Protein AF-A0A356TBB9-F1 (afdb_monomer)

Foldseek 3Di:
DVVVVVVVVCVVVVHDDPLRVLVVLLVVLQDLDADPQFQAEEEAEAQDDPDPSSLSNLLSSLVCCVVVRGHHYHYDHPPPCPPRQVSNCVSNVDDDDDDDDDDD

Mean predicted aligned error: 5.03 Å

Structure (mmCIF, N/CA/C/O backbone):
data_AF-A0A356TBB9-F1
#
_entry.id   AF-A0A356TBB9-F1
#
loop_
_atom_site.group_PDB
_atom_site.id
_atom_site.type_symbol
_atom_site.label_atom_id
_atom_site.label_alt_id
_atom_site.label_comp_id
_atom_site.label_asym_id
_atom_site.label_entity_id
_atom_site.label_seq_id
_atom_site.pdbx_PDB_ins_code
_atom_site.Cartn_x
_atom_site.Cartn_y
_atom_site.Cartn_z
_atom_site.occupancy
_atom_site.B_iso_or_equiv
_atom_site.auth_seq_id
_atom_site.auth_comp_id
_atom_site.auth_asym_id
_atom_site.auth_atom_id
_atom_site.pdbx_PDB_model_num
ATOM 1 N N . ARG A 1 1 ? 25.083 -5.328 -12.243 1.00 76.06 1 ARG A N 1
ATOM 2 C CA . ARG A 1 1 ? 25.034 -5.919 -13.610 1.00 76.06 1 ARG A CA 1
ATOM 3 C C . ARG A 1 1 ? 23.923 -6.966 -13.746 1.00 76.06 1 ARG A C 1
ATOM 5 O O . ARG A 1 1 ? 23.132 -6.824 -14.666 1.00 76.06 1 ARG A O 1
ATOM 12 N N . LEU A 1 2 ? 23.800 -7.924 -12.816 1.00 90.69 2 LEU A N 1
ATOM 13 C CA . LEU A 1 2 ? 22.743 -8.953 -12.819 1.00 90.69 2 LEU A CA 1
ATOM 14 C C . LEU A 1 2 ? 21.314 -8.375 -12.831 1.00 90.69 2 LEU A C 1
ATOM 16 O O . LEU A 1 2 ? 20.544 -8.689 -13.728 1.00 90.69 2 LEU A O 1
ATOM 20 N N . TYR A 1 3 ? 21.000 -7.449 -11.920 1.00 87.00 3 TYR A N 1
ATOM 21 C CA . TYR A 1 3 ? 19.673 -6.815 -11.842 1.00 87.00 3 TYR A CA 1
ATOM 22 C C . TYR A 1 3 ? 19.242 -6.113 -13.144 1.00 87.00 3 TYR A C 1
ATOM 24 O O . TYR A 1 3 ? 18.119 -6.275 -13.609 1.00 87.00 3 TYR A O 1
ATOM 32 N N . ALA A 1 4 ? 20.157 -5.378 -13.783 1.00 87.75 4 ALA A N 1
ATOM 33 C CA . ALA A 1 4 ? 19.881 -4.715 -15.058 1.00 87.75 4 ALA A CA 1
ATOM 34 C C . ALA A 1 4 ? 19.662 -5.717 -16.203 1.00 87.75 4 ALA A C 1
ATOM 36 O O . ALA A 1 4 ? 18.878 -5.449 -17.106 1.00 87.75 4 ALA A O 1
ATOM 37 N N . SER A 1 5 ? 20.344 -6.867 -16.171 1.00 92.19 5 SER A N 1
ATOM 38 C CA . SER A 1 5 ? 20.111 -7.944 -17.136 1.00 92.19 5 SER A CA 1
ATOM 39 C C . SER A 1 5 ? 18.746 -8.591 -16.925 1.00 92.19 5 SER A C 1
ATOM 41 O O . SER A 1 5 ? 17.989 -8.707 -17.876 1.00 92.19 5 SER A O 1
ATOM 43 N N . HIS A 1 6 ? 18.402 -8.913 -15.677 1.00 90.12 6 HIS A N 1
ATOM 44 C CA . HIS A 1 6 ? 17.093 -9.447 -15.304 1.00 90.12 6 HIS A CA 1
ATOM 45 C C . HIS A 1 6 ? 15.942 -8.537 -15.763 1.00 90.12 6 HIS A C 1
ATOM 47 O O . HIS A 1 6 ? 15.028 -8.998 -16.439 1.00 90.12 6 HIS A O 1
ATOM 53 N N . ARG A 1 7 ? 16.026 -7.222 -15.502 1.00 92.00 7 ARG A N 1
ATOM 54 C CA . ARG A 1 7 ? 15.012 -6.260 -15.972 1.00 92.00 7 ARG A CA 1
ATOM 55 C C . ARG A 1 7 ? 14.887 -6.201 -17.494 1.00 92.00 7 ARG A C 1
ATOM 57 O O . ARG A 1 7 ? 13.785 -6.034 -18.004 1.00 92.00 7 ARG A O 1
ATOM 64 N N . ARG A 1 8 ? 16.000 -6.323 -18.226 1.00 92.50 8 ARG A N 1
ATOM 65 C CA . ARG A 1 8 ? 15.966 -6.361 -19.696 1.00 92.50 8 ARG A CA 1
ATOM 66 C C . ARG A 1 8 ? 15.258 -7.607 -20.213 1.00 92.50 8 ARG A C 1
ATOM 68 O O . ARG A 1 8 ? 14.471 -7.484 -21.141 1.00 92.50 8 ARG A O 1
ATOM 75 N N . GLU A 1 9 ? 15.511 -8.766 -19.614 1.00 95.25 9 GLU A N 1
ATOM 76 C CA . GLU A 1 9 ? 14.847 -10.012 -20.013 1.00 95.25 9 GLU A CA 1
ATOM 77 C C . GLU A 1 9 ? 13.344 -9.979 -19.709 1.00 95.25 9 GLU A C 1
ATOM 79 O O . GLU A 1 9 ? 12.548 -10.298 -20.590 1.00 95.25 9 GLU A O 1
ATOM 84 N N . LEU A 1 10 ? 12.935 -9.482 -18.533 1.00 95.44 10 LEU A N 1
ATOM 85 C CA . LEU A 1 10 ? 11.515 -9.262 -18.230 1.00 95.44 10 LEU A CA 1
ATOM 86 C C . LEU A 1 10 ? 10.856 -8.333 -19.255 1.00 95.44 10 LEU A C 1
ATOM 88 O O . LEU A 1 10 ? 9.824 -8.673 -19.825 1.00 95.44 10 LEU A O 1
ATOM 92 N N . SER A 1 11 ? 11.495 -7.201 -19.557 1.00 92.88 11 SER A N 1
ATOM 93 C CA . SER A 1 11 ? 10.974 -6.244 -20.533 1.00 92.88 11 SER A CA 1
ATOM 94 C C . SER A 1 11 ? 10.870 -6.835 -21.943 1.00 92.88 11 SER A C 1
ATOM 96 O O . SER A 1 11 ? 9.873 -6.588 -22.616 1.00 92.88 11 SER A O 1
ATOM 98 N N . ARG A 1 12 ? 11.851 -7.634 -22.388 1.00 95.81 12 ARG A N 1
ATOM 99 C CA . ARG A 1 12 ? 11.804 -8.340 -23.683 1.00 95.81 12 ARG A CA 1
ATOM 100 C C . ARG A 1 12 ? 10.655 -9.339 -23.759 1.00 95.81 12 ARG A C 1
ATOM 102 O O . ARG A 1 12 ? 10.058 -9.487 -24.818 1.00 95.81 12 ARG A O 1
ATOM 109 N N . ALA A 1 13 ? 10.343 -9.991 -22.644 1.00 96.50 13 ALA A N 1
ATOM 110 C CA . ALA A 1 13 ? 9.220 -10.913 -22.531 1.00 96.50 13 ALA A CA 1
ATOM 111 C C . ALA A 1 13 ? 7.864 -10.209 -22.314 1.00 96.50 13 ALA A C 1
ATOM 113 O O . ALA A 1 13 ? 6.846 -10.887 -22.206 1.00 96.50 13 ALA A O 1
ATOM 114 N N . GLY A 1 14 ? 7.828 -8.871 -22.225 1.00 95.56 14 GLY A N 1
ATOM 115 C CA . GLY A 1 14 ? 6.607 -8.120 -21.913 1.00 95.56 14 GLY A CA 1
ATOM 116 C C . GLY A 1 14 ? 6.101 -8.332 -20.480 1.00 95.56 14 GLY A C 1
ATOM 117 O O . GLY A 1 14 ? 4.917 -8.151 -20.213 1.00 95.56 14 GLY A O 1
ATOM 118 N N . LEU A 1 15 ? 6.981 -8.738 -19.562 1.00 96.88 15 LEU A N 1
ATOM 119 C CA . LEU A 1 15 ? 6.662 -9.032 -18.169 1.00 96.88 15 LEU A CA 1
ATOM 120 C C . LEU A 1 15 ? 7.070 -7.881 -17.246 1.00 96.88 15 LEU A C 1
ATOM 122 O O . LEU A 1 15 ? 8.050 -7.174 -17.489 1.00 96.88 15 LEU A O 1
ATOM 126 N N . ALA A 1 16 ? 6.338 -7.745 -16.143 1.00 94.12 16 ALA A N 1
ATOM 127 C CA . ALA A 1 16 ? 6.655 -6.844 -15.043 1.00 94.12 16 ALA A CA 1
ATOM 128 C C . ALA A 1 16 ? 6.848 -7.657 -13.760 1.00 94.12 16 ALA A C 1
ATOM 130 O O . ALA A 1 16 ? 6.077 -8.579 -13.484 1.00 94.12 16 ALA A O 1
ATOM 131 N N . ASP A 1 17 ? 7.861 -7.309 -12.965 1.00 94.12 17 ASP A N 1
ATOM 132 C CA . ASP A 1 17 ? 7.961 -7.830 -11.603 1.00 94.12 17 ASP A CA 1
ATOM 133 C C . ASP A 1 17 ? 7.046 -7.053 -10.639 1.00 94.12 17 ASP A C 1
ATOM 135 O O . ASP A 1 17 ? 6.449 -6.027 -10.979 1.00 94.12 17 ASP A O 1
ATOM 139 N N . ARG A 1 18 ? 6.931 -7.535 -9.397 1.00 93.44 18 ARG A N 1
ATOM 140 C CA . ARG A 1 18 ? 6.084 -6.901 -8.376 1.00 93.44 18 ARG A CA 1
ATOM 141 C C . ARG A 1 18 ? 6.465 -5.439 -8.113 1.00 93.44 18 ARG A C 1
ATOM 143 O O . ARG A 1 18 ? 5.590 -4.617 -7.847 1.00 93.44 18 ARG A O 1
ATOM 150 N N . GLY A 1 19 ? 7.752 -5.106 -8.175 1.00 94.19 19 GLY A N 1
ATOM 151 C CA . GLY A 1 19 ? 8.231 -3.744 -7.958 1.00 94.19 19 GLY A CA 1
ATOM 152 C C . GLY A 1 19 ? 7.905 -2.818 -9.127 1.00 94.19 19 GLY A C 1
ATOM 153 O O . GLY A 1 19 ? 7.648 -1.633 -8.915 1.00 94.19 19 GLY A O 1
ATOM 154 N N . ASP A 1 20 ? 7.906 -3.331 -10.354 1.00 95.25 20 ASP A N 1
ATOM 155 C CA . ASP A 1 20 ? 7.439 -2.603 -11.533 1.00 95.25 20 ASP A CA 1
ATOM 156 C C . ASP A 1 20 ? 5.920 -2.358 -11.466 1.00 95.25 20 ASP A C 1
ATOM 158 O O . ASP A 1 20 ? 5.482 -1.230 -11.689 1.00 95.25 20 ASP A O 1
ATOM 162 N N . VAL A 1 21 ? 5.127 -3.354 -11.048 1.00 96.19 21 VAL A N 1
ATOM 163 C CA . VAL A 1 21 ? 3.670 -3.205 -10.855 1.00 96.19 21 VAL A CA 1
ATOM 164 C C . VAL A 1 21 ? 3.344 -2.140 -9.805 1.00 96.19 21 VAL A C 1
ATOM 166 O O . VAL A 1 21 ? 2.538 -1.247 -10.064 1.00 96.19 21 VAL A O 1
ATOM 169 N N . LEU A 1 22 ? 3.990 -2.186 -8.634 1.00 97.25 22 LEU A N 1
ATOM 170 C CA . LEU A 1 22 ? 3.754 -1.201 -7.571 1.00 97.25 22 L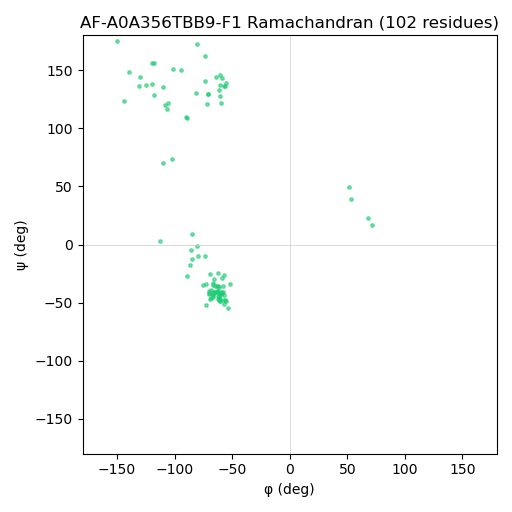EU A CA 1
ATOM 171 C C . LEU A 1 22 ? 4.141 0.217 -8.009 1.00 97.25 22 LEU A C 1
ATOM 173 O O . LEU A 1 22 ? 3.401 1.160 -7.745 1.00 97.25 22 LEU A O 1
ATOM 177 N N . ARG A 1 23 ? 5.258 0.377 -8.730 1.00 97.00 23 ARG A N 1
ATOM 178 C CA . ARG A 1 23 ? 5.670 1.685 -9.265 1.00 97.00 23 ARG A CA 1
ATOM 179 C C . ARG A 1 23 ? 4.699 2.219 -10.313 1.00 97.00 23 ARG A C 1
ATOM 181 O O . ARG A 1 23 ? 4.386 3.406 -10.285 1.00 97.00 23 ARG A O 1
ATOM 188 N N . ALA A 1 24 ? 4.192 1.364 -11.200 1.00 96.75 24 ALA A N 1
ATOM 189 C CA . ALA A 1 24 ? 3.163 1.753 -12.159 1.00 96.75 24 ALA A CA 1
ATOM 190 C C . ALA A 1 24 ? 1.863 2.180 -11.455 1.00 96.75 24 ALA A C 1
ATOM 192 O O . ALA A 1 24 ? 1.271 3.194 -11.823 1.00 96.75 24 ALA A O 1
ATOM 193 N N . ALA A 1 25 ? 1.454 1.462 -10.403 1.00 96.94 25 ALA A N 1
ATOM 194 C CA . ALA A 1 25 ? 0.293 1.827 -9.594 1.00 96.94 25 ALA A CA 1
ATOM 195 C C . ALA A 1 25 ? 0.484 3.184 -8.895 1.00 96.94 25 ALA A C 1
ATOM 197 O O . ALA A 1 25 ? -0.386 4.045 -9.000 1.00 96.94 25 ALA A O 1
ATOM 198 N N . ILE A 1 26 ? 1.639 3.415 -8.257 1.00 97.81 26 ILE A N 1
ATOM 199 C CA . ILE A 1 26 ? 1.983 4.703 -7.627 1.00 97.81 26 ILE A CA 1
ATOM 200 C C . ILE A 1 26 ? 1.900 5.840 -8.650 1.00 97.81 26 ILE A C 1
ATOM 202 O O . ILE A 1 26 ? 1.255 6.857 -8.394 1.00 97.81 26 ILE A O 1
ATOM 206 N N . ALA A 1 27 ? 2.499 5.652 -9.830 1.00 97.00 27 ALA A N 1
ATOM 207 C CA . ALA A 1 27 ? 2.457 6.641 -10.901 1.00 97.00 27 ALA A CA 1
ATOM 208 C C . ALA A 1 27 ? 1.016 6.940 -11.344 1.00 97.00 27 ALA A C 1
ATOM 210 O O . ALA A 1 27 ? 0.654 8.104 -11.511 1.00 97.00 27 ALA A O 1
ATOM 211 N N . ARG A 1 28 ? 0.165 5.913 -11.472 1.00 95.31 28 ARG A N 1
ATOM 212 C CA . ARG A 1 28 ? -1.242 6.096 -11.854 1.00 95.31 28 ARG A CA 1
ATOM 213 C C . ARG A 1 28 ? -2.060 6.832 -10.795 1.00 95.31 28 ARG A C 1
ATOM 215 O O . ARG A 1 28 ? -2.958 7.587 -11.164 1.00 95.31 28 ARG A O 1
ATOM 222 N N . VAL A 1 29 ? -1.773 6.612 -9.513 1.00 95.50 29 VAL A N 1
ATOM 223 C CA . VAL A 1 29 ? -2.437 7.305 -8.397 1.00 95.50 29 VAL A CA 1
ATOM 224 C C . VAL A 1 29 ? -2.034 8.780 -8.338 1.00 95.50 29 VAL A C 1
ATOM 226 O O . VAL A 1 29 ? -2.887 9.637 -8.094 1.00 95.50 29 VAL A O 1
ATOM 229 N N . ALA A 1 30 ? -0.754 9.070 -8.592 1.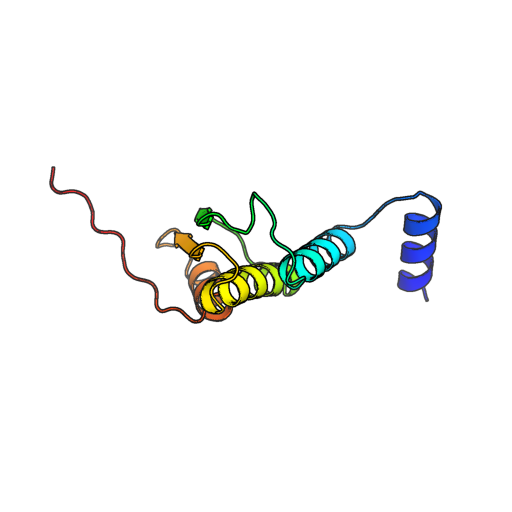00 92.19 30 ALA A N 1
ATOM 230 C CA . ALA A 1 30 ? -0.213 10.426 -8.635 1.00 92.19 30 ALA A CA 1
ATOM 231 C C . ALA A 1 30 ? -0.711 11.243 -9.842 1.00 92.19 30 ALA A C 1
ATOM 233 O O . ALA A 1 30 ? -0.753 12.473 -9.779 1.00 92.19 30 ALA A O 1
ATOM 234 N N . ASP A 1 31 ? -1.100 10.574 -10.928 1.00 92.50 31 ASP A N 1
ATOM 235 C CA . ASP A 1 31 ? -1.701 11.211 -12.096 1.00 92.50 31 ASP A CA 1
ATOM 236 C C . ASP A 1 31 ? -3.012 11.929 -11.726 1.00 92.50 31 ASP A C 1
ATOM 238 O O . ASP A 1 31 ? -3.920 11.353 -11.128 1.00 92.50 31 ASP A O 1
ATOM 242 N N . ALA A 1 32 ? -3.124 13.207 -12.095 1.00 85.25 32 ALA A N 1
ATOM 243 C CA . ALA A 1 32 ? -4.244 14.064 -11.712 1.00 85.25 32 ALA A CA 1
ATOM 244 C C . ALA A 1 32 ? -5.563 13.768 -12.449 1.00 85.25 32 ALA A C 1
ATOM 246 O O . ALA A 1 32 ? -6.593 14.331 -12.079 1.00 85.25 32 ALA A O 1
ATOM 247 N N . SER A 1 33 ? -5.551 12.925 -13.484 1.00 90.38 33 SER A N 1
ATOM 248 C CA . SER A 1 33 ? -6.759 12.529 -14.206 1.00 90.38 33 SER A CA 1
ATOM 249 C C . SER A 1 33 ? -7.753 11.818 -13.287 1.00 90.38 33 SER A C 1
ATOM 251 O O . SER A 1 33 ? -7.371 11.078 -12.373 1.00 90.38 33 SER A O 1
ATOM 253 N N . SER A 1 34 ? -9.044 12.029 -13.550 1.00 88.75 34 SER A N 1
ATOM 254 C CA . SER A 1 34 ? -10.113 11.263 -12.907 1.00 88.75 34 SER A CA 1
ATOM 255 C C . SER A 1 34 ? -9.943 9.774 -13.210 1.00 88.75 34 SER A C 1
ATOM 257 O O . SER A 1 34 ? -9.498 9.375 -14.295 1.00 88.75 34 SER A O 1
ATOM 259 N N . HIS A 1 35 ? -10.267 8.946 -12.223 1.00 90.94 35 HIS A N 1
ATOM 260 C CA . HIS A 1 35 ? -10.279 7.504 -12.376 1.00 90.94 35 HIS A CA 1
ATOM 261 C C . HIS A 1 35 ? -11.435 6.911 -11.562 1.00 90.94 35 HIS A C 1
ATOM 263 O O . HIS A 1 35 ? -11.433 7.051 -10.338 1.00 90.94 35 HIS A O 1
ATOM 269 N N . PRO A 1 36 ? -12.357 6.154 -12.187 1.00 91.25 36 PRO A N 1
ATOM 270 C CA . PRO A 1 36 ? -13.583 5.680 -11.541 1.00 91.25 36 PRO A CA 1
ATOM 271 C C . PRO A 1 36 ? -13.382 4.967 -10.201 1.00 91.25 36 PRO A C 1
ATOM 273 O O . PRO A 1 36 ? -14.216 5.091 -9.319 1.00 91.25 36 PRO A O 1
ATOM 276 N N . LEU A 1 37 ? -12.278 4.229 -10.038 1.00 91.25 37 LEU A N 1
ATOM 277 C CA . LEU A 1 37 ? -11.975 3.523 -8.786 1.00 91.25 37 LEU A CA 1
ATOM 278 C C . LEU A 1 37 ? -11.169 4.347 -7.774 1.00 91.25 37 LEU A C 1
ATOM 280 O O . LEU A 1 37 ? -11.253 4.069 -6.587 1.00 91.25 37 LEU A O 1
ATOM 284 N N . LEU A 1 38 ? -10.368 5.322 -8.222 1.00 92.50 38 LEU A N 1
ATOM 285 C CA . LEU A 1 38 ? -9.531 6.119 -7.307 1.00 92.50 38 LEU A CA 1
ATOM 286 C C . LEU A 1 38 ? -10.297 7.316 -6.738 1.00 92.50 38 LEU A C 1
ATOM 288 O O . LEU A 1 38 ? -9.893 7.899 -5.732 1.00 92.50 38 LEU A O 1
ATOM 292 N N . ASP A 1 39 ? -11.399 7.674 -7.390 1.00 91.56 39 ASP A N 1
ATOM 293 C CA . ASP A 1 39 ? -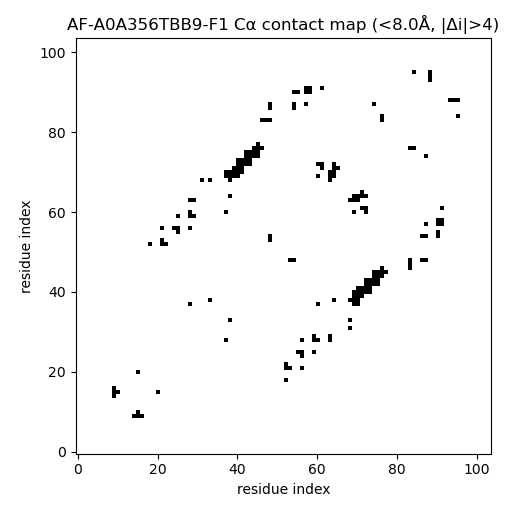12.282 8.755 -6.975 1.00 91.56 39 ASP A CA 1
ATOM 294 C C . ASP A 1 39 ? -13.332 8.265 -5.947 1.00 91.56 39 ASP A C 1
ATOM 296 O O . ASP A 1 39 ? -14.072 9.070 -5.386 1.00 91.56 39 ASP A O 1
ATOM 300 N N . LEU A 1 40 ? -13.365 6.957 -5.645 1.00 93.19 40 LEU A N 1
ATOM 301 C CA . LEU A 1 40 ? -14.208 6.352 -4.609 1.00 93.19 40 LEU A CA 1
ATOM 30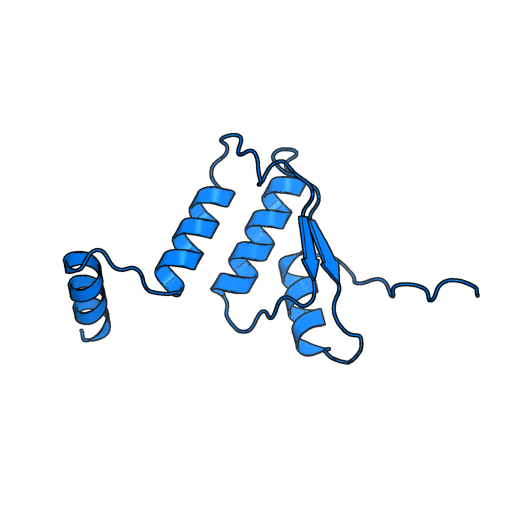2 C C . LEU A 1 40 ? -13.469 6.216 -3.268 1.00 93.19 40 LEU A C 1
ATOM 304 O O . LEU A 1 40 ? -12.250 6.008 -3.257 1.00 93.19 40 LEU A O 1
ATOM 308 N N . PRO A 1 41 ? -14.183 6.278 -2.126 1.00 93.44 41 PRO A N 1
ATOM 309 C CA . PRO A 1 41 ? -13.603 5.959 -0.826 1.00 93.44 41 PRO A CA 1
ATOM 310 C C . PRO A 1 41 ? -12.988 4.556 -0.806 1.00 93.44 41 PRO A C 1
ATOM 312 O O . PRO A 1 41 ? -13.559 3.605 -1.340 1.00 93.44 41 PRO A O 1
ATOM 315 N N . THR A 1 42 ? -11.828 4.424 -0.169 1.00 92.81 42 THR A N 1
ATOM 316 C CA . THR A 1 42 ? -11.068 3.173 -0.084 1.00 92.81 42 THR A CA 1
ATOM 317 C C . THR A 1 42 ? -10.934 2.734 1.367 1.00 92.81 42 THR A C 1
ATOM 319 O O . THR A 1 42 ? -10.463 3.494 2.211 1.00 92.81 42 THR A O 1
ATOM 322 N N . LEU A 1 43 ? -11.288 1.480 1.648 1.00 93.44 43 LEU A N 1
ATOM 323 C CA . LEU A 1 43 ? -11.025 0.829 2.928 1.00 93.44 43 LEU A CA 1
ATOM 324 C C . LEU A 1 43 ? -9.922 -0.219 2.758 1.00 93.44 43 LEU A C 1
ATOM 326 O O . LEU A 1 43 ? -10.069 -1.172 1.996 1.00 93.44 43 LEU A O 1
ATOM 330 N N . LEU A 1 44 ? -8.826 -0.052 3.491 1.00 93.19 44 LEU A N 1
ATOM 331 C CA . LEU A 1 44 ? -7.729 -1.008 3.575 1.00 93.19 44 LEU A CA 1
ATOM 332 C C . LEU A 1 44 ? -8.001 -1.973 4.732 1.00 93.19 44 LEU A C 1
ATOM 334 O O . LEU A 1 44 ? -7.942 -1.579 5.895 1.00 93.19 44 LEU A O 1
ATOM 338 N N . VAL A 1 45 ? -8.301 -3.231 4.417 1.00 91.75 45 VAL A N 1
ATOM 339 C CA . VAL A 1 45 ? -8.549 -4.280 5.414 1.00 91.75 45 VAL A CA 1
ATOM 340 C C . VAL A 1 45 ? -7.358 -5.218 5.452 1.00 91.75 45 VAL A C 1
ATOM 342 O O . VAL A 1 45 ? -7.074 -5.861 4.447 1.00 91.75 45 VAL A O 1
ATOM 345 N N . ASP A 1 46 ? -6.676 -5.277 6.598 1.00 87.81 46 ASP A N 1
ATOM 346 C CA . ASP A 1 46 ? -5.563 -6.206 6.838 1.00 87.81 46 ASP A CA 1
ATOM 347 C C . ASP A 1 46 ? -4.487 -6.160 5.734 1.00 87.81 46 ASP A C 1
ATOM 349 O O . ASP A 1 46 ? -4.106 -7.166 5.139 1.00 87.81 46 ASP A O 1
ATOM 353 N N . VAL A 1 47 ? -4.036 -4.946 5.395 1.00 87.56 47 VAL A N 1
ATOM 354 C CA . VAL A 1 47 ? -3.060 -4.727 4.318 1.00 87.56 47 VAL A CA 1
ATOM 355 C C . VAL A 1 47 ? -1.636 -4.803 4.879 1.00 87.56 47 VAL A C 1
ATOM 357 O O . VAL A 1 47 ? -1.204 -3.865 5.559 1.00 87.56 47 VAL A O 1
ATOM 360 N N . PRO A 1 48 ? -0.861 -5.863 4.574 1.00 85.00 48 PRO A N 1
ATOM 361 C CA . PRO A 1 48 ? 0.510 -5.971 5.046 1.00 85.00 48 PRO A CA 1
ATOM 362 C C . PRO A 1 48 ? 1.407 -4.967 4.316 1.00 85.00 48 PRO A C 1
ATOM 364 O O . PRO A 1 48 ? 1.449 -4.923 3.086 1.00 85.00 48 PRO A O 1
ATOM 367 N N . LEU A 1 49 ? 2.176 -4.190 5.082 1.00 90.19 49 LEU A N 1
ATOM 368 C CA . LEU A 1 49 ? 3.179 -3.254 4.561 1.00 90.19 49 LEU A CA 1
ATOM 369 C C . LEU A 1 49 ? 4.592 -3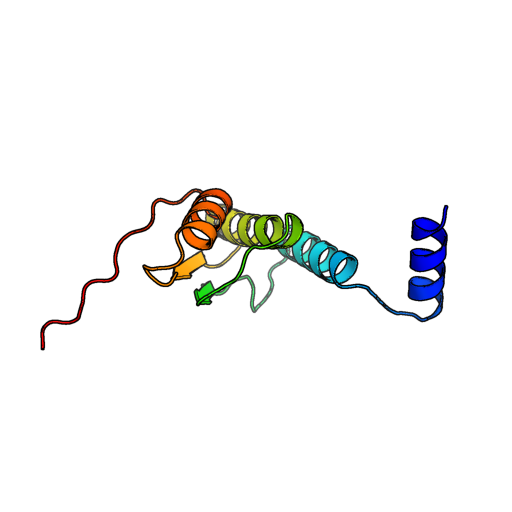.748 4.884 1.00 90.19 49 LEU A C 1
ATOM 371 O O . LEU A 1 49 ? 5.302 -3.186 5.719 1.00 90.19 49 LEU A O 1
ATOM 375 N N . ALA A 1 50 ? 5.022 -4.824 4.236 1.00 90.00 50 ALA A N 1
ATOM 376 C CA . ALA A 1 50 ? 6.349 -5.398 4.435 1.00 90.00 50 ALA A CA 1
ATOM 377 C C . ALA A 1 50 ? 7.457 -4.565 3.761 1.00 90.00 50 ALA A C 1
ATOM 379 O O . ALA A 1 50 ? 8.549 -4.425 4.323 1.00 90.00 50 ALA A O 1
ATOM 380 N N . HIS A 1 51 ? 7.166 -3.955 2.609 1.00 92.50 51 HIS A N 1
ATOM 381 C CA . HIS A 1 51 ? 8.136 -3.283 1.741 1.00 92.50 51 HIS A CA 1
ATOM 382 C C . HIS A 1 51 ? 7.835 -1.791 1.547 1.00 92.50 51 HIS A C 1
ATOM 384 O O . HIS A 1 51 ? 6.695 -1.340 1.632 1.00 92.50 51 HIS A O 1
ATOM 390 N N . ALA A 1 52 ? 8.872 -1.016 1.212 1.00 94.19 52 ALA A N 1
ATOM 391 C CA . ALA A 1 52 ? 8.765 0.435 1.051 1.00 94.19 52 ALA A CA 1
ATOM 392 C C . ALA A 1 52 ? 7.758 0.860 -0.034 1.00 94.19 52 ALA A C 1
ATOM 394 O O . ALA A 1 52 ? 6.977 1.776 0.196 1.00 94.19 52 ALA A O 1
ATOM 395 N N . LEU A 1 53 ? 7.726 0.160 -1.176 1.00 96.19 53 LEU A N 1
ATOM 396 C CA . LEU A 1 53 ? 6.806 0.470 -2.279 1.00 96.19 53 LEU A CA 1
ATOM 397 C C . LEU A 1 53 ? 5.330 0.240 -1.915 1.00 96.19 53 LEU A C 1
ATOM 399 O O . LEU A 1 53 ? 4.458 0.924 -2.436 1.00 96.19 53 LEU A O 1
ATOM 403 N N . GLU A 1 54 ? 5.036 -0.701 -1.015 1.00 95.62 54 GLU A N 1
ATOM 404 C CA . GLU A 1 54 ? 3.667 -0.929 -0.534 1.00 95.62 54 GLU A CA 1
ATOM 405 C C . GLU A 1 54 ? 3.210 0.266 0.317 1.00 95.62 54 GLU A C 1
ATOM 407 O O . GLU A 1 54 ? 2.128 0.812 0.107 1.00 95.62 54 GLU A O 1
ATOM 412 N N . ALA A 1 55 ? 4.070 0.730 1.232 1.00 95.12 55 ALA A N 1
ATOM 413 C CA . ALA A 1 55 ? 3.797 1.909 2.052 1.00 95.12 55 ALA A CA 1
ATOM 414 C C . ALA A 1 55 ? 3.711 3.198 1.214 1.00 95.12 55 ALA A C 1
ATOM 416 O O . ALA A 1 55 ? 2.901 4.076 1.509 1.00 95.12 55 ALA A O 1
ATOM 417 N N . GLU A 1 56 ? 4.523 3.312 0.162 1.00 97.00 56 GLU A N 1
ATOM 418 C CA . GLU A 1 56 ? 4.486 4.438 -0.772 1.00 97.00 56 GLU A CA 1
ATOM 419 C C . GLU A 1 56 ? 3.180 4.478 -1.573 1.00 97.00 56 GLU A C 1
ATOM 421 O O . GLU A 1 56 ? 2.591 5.548 -1.713 1.00 97.00 56 GLU A O 1
ATOM 426 N N . LEU A 1 57 ? 2.673 3.324 -2.020 1.00 96.44 57 LEU A N 1
ATOM 427 C CA . LEU A 1 57 ? 1.369 3.241 -2.677 1.00 96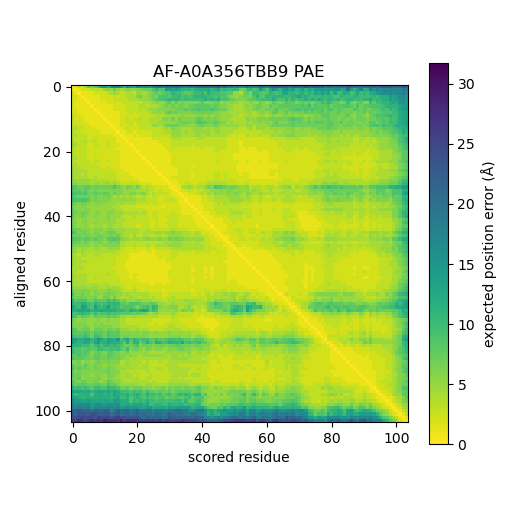.44 57 LEU A CA 1
ATOM 428 C C . LEU A 1 57 ? 0.232 3.686 -1.749 1.00 96.44 57 LEU A C 1
ATOM 430 O O . LEU A 1 57 ? -0.604 4.491 -2.157 1.00 96.44 57 LEU A O 1
ATOM 434 N N . VAL A 1 58 ? 0.220 3.221 -0.495 1.00 95.62 58 VAL A N 1
ATOM 435 C CA . VAL A 1 58 ? -0.780 3.659 0.497 1.00 95.62 58 VAL A CA 1
ATOM 436 C C . VAL A 1 58 ? -0.702 5.166 0.736 1.00 95.62 58 VAL A C 1
ATOM 438 O O . VAL A 1 58 ? -1.731 5.842 0.757 1.00 95.62 58 VAL A O 1
ATOM 441 N N . ARG A 1 59 ? 0.511 5.717 0.852 1.00 95.62 59 ARG A N 1
ATOM 442 C CA . ARG A 1 59 ? 0.710 7.163 0.999 1.00 95.62 59 ARG A CA 1
ATOM 443 C C . ARG A 1 59 ? 0.182 7.932 -0.210 1.00 95.62 59 ARG A C 1
ATOM 445 O O . ARG A 1 59 ? -0.501 8.934 -0.030 1.00 95.62 59 ARG A O 1
ATOM 452 N N . ALA A 1 60 ? 0.458 7.462 -1.426 1.00 95.44 60 ALA A N 1
ATOM 453 C CA . ALA A 1 60 ? -0.030 8.094 -2.648 1.00 95.44 60 ALA A CA 1
ATOM 454 C C . ALA A 1 60 ? -1.568 8.133 -2.691 1.00 95.44 60 ALA A C 1
ATOM 456 O O . ALA A 1 60 ? -2.142 9.171 -3.025 1.00 95.44 60 ALA A O 1
ATOM 457 N N . LEU A 1 61 ? -2.233 7.038 -2.297 1.00 94.56 61 LEU A N 1
ATOM 458 C CA . LEU A 1 61 ? -3.697 6.971 -2.210 1.00 94.56 61 LEU A CA 1
ATOM 459 C C . LEU A 1 61 ? -4.240 8.002 -1.212 1.00 94.56 61 LEU A C 1
ATOM 461 O O . LEU A 1 61 ? -5.123 8.787 -1.555 1.00 94.56 61 LEU A O 1
ATOM 465 N N . ALA A 1 62 ? -3.666 8.054 -0.007 1.00 93.62 62 ALA A N 1
ATOM 466 C CA . ALA A 1 62 ? -4.076 9.001 1.028 1.00 93.62 62 ALA A CA 1
ATOM 467 C C . ALA A 1 62 ? -3.867 10.464 0.598 1.00 93.62 62 ALA A C 1
ATOM 469 O O . ALA A 1 62 ? -4.764 11.295 0.747 1.00 93.62 62 ALA A O 1
ATOM 470 N N . SER A 1 63 ? -2.713 10.780 -0.000 1.00 92.81 63 SER A N 1
ATOM 471 C CA . SER A 1 63 ? -2.420 12.126 -0.506 1.00 92.81 63 SER A CA 1
ATOM 472 C C . SER A 1 63 ? -3.360 12.549 -1.636 1.00 92.81 63 SER A C 1
ATOM 474 O O . SER A 1 63 ? -3.731 13.720 -1.713 1.00 92.81 63 SER A O 1
ATOM 476 N N . ARG A 1 64 ? -3.780 11.625 -2.510 1.00 91.44 64 ARG A N 1
ATOM 477 C CA . ARG A 1 64 ? -4.761 11.925 -3.563 1.00 91.44 64 ARG A CA 1
ATOM 478 C C . ARG A 1 64 ? -6.103 12.366 -2.970 1.00 91.44 64 ARG A C 1
ATOM 480 O O . ARG A 1 64 ? -6.636 13.393 -3.397 1.00 91.44 64 ARG A O 1
ATOM 487 N N . GLY A 1 65 ? -6.614 11.618 -1.990 1.00 87.38 65 GLY A N 1
ATOM 488 C CA . GLY A 1 65 ? -7.854 11.945 -1.281 1.00 87.38 65 GLY A CA 1
ATOM 489 C C . GLY A 1 65 ? -7.774 13.291 -0.557 1.00 87.38 65 GLY A C 1
ATOM 490 O O . GLY A 1 65 ? -8.635 14.147 -0.749 1.00 87.38 65 GLY A O 1
ATOM 491 N N . ALA A 1 66 ? -6.684 13.536 0.180 1.00 85.94 66 ALA A N 1
ATOM 492 C CA . ALA A 1 66 ? -6.460 14.791 0.908 1.00 85.94 66 ALA A CA 1
ATOM 493 C C . ALA A 1 66 ? -6.444 16.042 0.006 1.00 85.94 66 ALA A C 1
ATOM 495 O O . ALA A 1 66 ? -6.828 17.125 0.437 1.00 85.94 66 ALA A O 1
ATOM 496 N N . ASN A 1 67 ? -6.048 15.895 -1.261 1.00 85.06 67 ASN A N 1
ATOM 497 C CA . ASN A 1 67 ? -6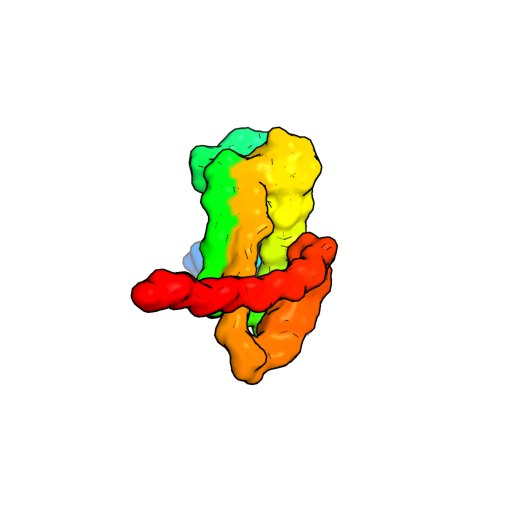.028 16.984 -2.240 1.00 85.06 67 ASN A CA 1
ATOM 498 C C . ASN A 1 67 ? -7.381 17.209 -2.948 1.00 85.06 67 ASN A C 1
ATOM 500 O O . ASN A 1 67 ? -7.434 17.950 -3.932 1.00 85.06 67 ASN A O 1
ATOM 504 N N . GLY A 1 68 ? -8.459 16.549 -2.505 1.00 83.19 68 GLY A N 1
ATOM 505 C CA . GLY A 1 68 ? -9.803 16.670 -3.085 1.00 83.19 68 GLY A CA 1
ATOM 506 C C . GLY A 1 68 ? -9.957 16.015 -4.461 1.00 83.19 68 GLY A C 1
ATOM 507 O O . GLY A 1 68 ? -10.888 16.335 -5.194 1.00 83.19 68 GLY A O 1
ATOM 508 N N . ARG A 1 69 ? -9.024 15.131 -4.841 1.00 82.06 69 ARG A N 1
ATOM 509 C CA . ARG A 1 69 ? -8.976 14.474 -6.163 1.00 82.06 69 ARG A CA 1
ATOM 510 C C . ARG A 1 69 ? -9.249 12.974 -6.107 1.00 82.06 69 ARG A C 1
ATOM 512 O O . ARG A 1 69 ? -9.109 12.296 -7.117 1.00 82.06 69 ARG A O 1
ATOM 519 N N . GLY A 1 70 ? -9.552 12.442 -4.931 1.00 84.69 70 GLY A N 1
ATOM 520 C CA . GLY A 1 70 ? -9.785 11.022 -4.705 1.00 84.69 70 GLY A CA 1
ATOM 521 C C . GLY A 1 70 ? -10.760 10.808 -3.558 1.00 84.69 70 GLY A C 1
ATOM 522 O O . GLY A 1 70 ? -11.146 11.764 -2.882 1.00 84.69 70 GLY A O 1
ATOM 523 N N . GLY A 1 71 ? -11.133 9.556 -3.322 1.00 86.06 71 GLY A N 1
ATOM 524 C CA . GLY A 1 71 ? -11.926 9.213 -2.150 1.00 86.06 71 GLY A CA 1
ATOM 525 C C . GLY A 1 71 ? -11.126 9.245 -0.849 1.00 86.06 71 GLY A C 1
ATOM 526 O O . GLY A 1 71 ? -9.895 9.183 -0.840 1.00 86.06 71 GLY A O 1
ATOM 527 N N . GLU A 1 72 ? -11.845 9.315 0.270 1.00 90.88 72 GLU A N 1
ATOM 528 C CA . GLU A 1 72 ? -11.263 9.146 1.602 1.00 90.88 72 GLU A CA 1
ATOM 529 C C . GLU A 1 72 ? -10.630 7.750 1.733 1.00 90.88 72 GLU A C 1
ATOM 531 O O . GLU A 1 72 ? -11.221 6.754 1.313 1.00 90.88 72 GLU A O 1
ATOM 536 N N . VAL A 1 73 ? -9.439 7.670 2.334 1.00 93.50 73 VAL A N 1
ATOM 537 C CA . VAL A 1 73 ? -8.757 6.399 2.610 1.00 93.50 73 VAL A CA 1
ATOM 538 C C . VAL A 1 73 ? -8.843 6.091 4.099 1.00 93.50 73 VAL A C 1
ATOM 540 O O . VAL A 1 73 ? -8.358 6.857 4.928 1.00 93.50 73 VAL A O 1
ATOM 543 N N . ARG A 1 74 ? -9.425 4.939 4.432 1.00 92.62 74 ARG A N 1
ATOM 544 C CA . ARG A 1 74 ? -9.508 4.390 5.791 1.00 92.62 74 ARG A CA 1
ATOM 545 C C . ARG A 1 74 ? -8.768 3.061 5.857 1.00 92.62 74 ARG A C 1
ATOM 547 O O . ARG A 1 74 ? -8.622 2.383 4.843 1.00 92.62 74 ARG A O 1
ATOM 554 N N . ALA A 1 75 ? -8.317 2.669 7.043 1.00 93.00 75 ALA A N 1
ATOM 555 C CA . ALA A 1 75 ? -7.660 1.383 7.247 1.00 93.00 75 ALA A CA 1
ATOM 556 C C . ALA A 1 75 ? -8.086 0.732 8.561 1.00 93.00 75 ALA A C 1
ATOM 558 O O . ALA A 1 75 ? -8.336 1.425 9.546 1.00 93.00 75 ALA A O 1
ATOM 559 N N . VAL A 1 76 ? -8.119 -0.599 8.570 1.00 91.94 76 VAL A N 1
ATOM 560 C CA . VAL A 1 76 ? -8.323 -1.421 9.765 1.00 91.94 76 VAL A CA 1
ATOM 561 C C . VAL A 1 76 ? -7.179 -2.417 9.905 1.00 91.94 76 VAL A C 1
ATOM 563 O O . VAL A 1 76 ? -6.733 -3.020 8.927 1.00 91.94 76 VAL A O 1
ATOM 566 N N . VAL A 1 77 ? -6.696 -2.566 11.136 1.00 89.31 77 VAL A N 1
ATOM 567 C CA . VAL A 1 77 ? -5.565 -3.431 11.486 1.00 89.31 77 VAL A CA 1
ATOM 568 C C . VAL A 1 77 ? -5.966 -4.293 12.682 1.00 89.31 77 VAL A C 1
ATOM 570 O O . VAL A 1 77 ? -6.550 -3.753 13.627 1.00 89.31 77 VAL A O 1
ATOM 573 N N . PRO A 1 78 ? -5.658 -5.603 12.685 1.00 86.75 78 PRO A N 1
ATOM 574 C CA . PRO A 1 78 ? -5.843 -6.436 13.867 1.00 86.75 78 PRO A CA 1
ATOM 575 C C . PRO A 1 78 ? -5.083 -5.866 15.071 1.00 86.75 78 PRO A C 1
ATOM 577 O O . PRO A 1 78 ? -3.916 -5.490 14.959 1.00 86.75 78 PRO A O 1
ATOM 580 N N . SER A 1 79 ? -5.711 -5.850 16.249 1.00 81.06 79 SER A N 1
ATOM 581 C CA . SER A 1 79 ? -5.126 -5.278 17.475 1.00 81.06 79 SER A CA 1
ATOM 582 C C . SER A 1 79 ? -3.780 -5.902 17.876 1.00 81.06 79 SER A C 1
ATOM 584 O O . SER A 1 79 ? -2.959 -5.239 18.507 1.00 81.06 79 SER A O 1
ATOM 586 N N . GLY A 1 80 ? -3.531 -7.157 17.484 1.00 83.94 80 GLY A N 1
ATOM 587 C CA . GLY A 1 80 ? -2.279 -7.875 17.736 1.00 83.94 80 GLY A CA 1
ATOM 588 C C . GLY A 1 80 ? -1.118 -7.532 16.793 1.00 83.94 80 GLY A C 1
ATOM 589 O O . GLY A 1 80 ? 0.010 -7.937 17.070 1.00 83.94 80 GLY A O 1
ATOM 590 N N . ASP A 1 81 ? -1.342 -6.788 15.704 1.00 85.94 81 ASP A N 1
ATOM 591 C CA . ASP A 1 81 ? -0.299 -6.477 14.719 1.00 85.94 81 ASP A CA 1
ATOM 592 C C . ASP A 1 81 ? 0.247 -5.050 14.874 1.00 85.94 81 ASP A C 1
ATOM 594 O O . ASP A 1 81 ? 0.022 -4.140 14.069 1.00 85.94 81 ASP A O 1
ATOM 598 N N . ALA A 1 82 ? 1.039 -4.859 15.929 1.00 88.00 82 ALA A N 1
ATOM 599 C CA . ALA A 1 82 ? 1.677 -3.577 16.214 1.00 88.00 82 ALA A CA 1
ATOM 600 C C . ALA A 1 82 ? 2.655 -3.124 15.109 1.00 88.00 82 ALA A C 1
ATOM 602 O O . ALA A 1 82 ? 2.943 -1.930 14.991 1.00 88.00 82 ALA A O 1
ATOM 603 N N . SER A 1 83 ? 3.213 -4.051 14.322 1.00 87.94 83 SER A N 1
ATOM 604 C CA . SER A 1 83 ? 4.149 -3.715 13.243 1.00 87.94 83 SER A CA 1
ATOM 605 C C . SER A 1 83 ? 3.411 -3.076 12.075 1.00 87.94 83 SER A C 1
ATOM 607 O O . SER A 1 83 ? 3.775 -1.976 11.645 1.00 87.94 83 SER A O 1
ATOM 609 N N . THR A 1 84 ? 2.351 -3.732 11.606 1.00 87.56 84 THR A N 1
ATOM 610 C CA . THR A 1 84 ? 1.494 -3.222 10.535 1.00 87.56 84 THR A CA 1
ATOM 611 C C . THR A 1 84 ? 0.814 -1.928 10.959 1.00 87.56 84 THR A C 1
ATOM 613 O O . THR A 1 84 ? 0.826 -0.972 10.183 1.00 87.56 84 THR A O 1
ATOM 616 N N . LEU A 1 85 ? 0.364 -1.829 12.219 1.00 89.19 85 LEU A N 1
ATOM 617 C CA . LEU A 1 85 ? -0.197 -0.598 12.781 1.00 89.19 85 LEU A CA 1
ATOM 618 C C . LEU A 1 85 ? 0.761 0.589 12.613 1.00 89.19 85 LEU A C 1
ATOM 620 O O . LEU A 1 85 ? 0.401 1.591 12.001 1.00 89.19 85 LEU A O 1
ATOM 624 N N . ARG A 1 86 ? 2.015 0.468 13.077 1.00 90.00 86 ARG A N 1
ATOM 625 C CA . ARG A 1 86 ? 3.004 1.558 12.969 1.00 90.00 86 ARG A CA 1
ATOM 626 C C . ARG A 1 86 ? 3.262 1.976 11.523 1.00 90.00 86 ARG A C 1
ATOM 628 O O . ARG A 1 86 ? 3.396 3.166 11.237 1.00 90.00 86 ARG A O 1
ATOM 635 N N . ARG A 1 87 ? 3.359 1.009 10.608 1.00 90.00 87 ARG A N 1
ATOM 636 C CA . ARG A 1 87 ? 3.648 1.280 9.194 1.00 90.00 87 ARG A CA 1
ATOM 637 C C . ARG A 1 87 ? 2.473 1.953 8.495 1.00 90.00 87 ARG A C 1
ATOM 639 O O . ARG A 1 87 ? 2.696 2.921 7.773 1.00 90.00 87 ARG A O 1
ATOM 646 N N . LEU A 1 88 ? 1.246 1.493 8.745 1.00 90.12 88 LEU A N 1
ATOM 647 C CA . LEU A 1 88 ? 0.038 2.108 8.194 1.00 90.12 88 LEU A CA 1
ATOM 648 C C . LEU A 1 88 ? -0.183 3.509 8.756 1.00 90.12 88 LEU A C 1
ATOM 650 O O . LEU A 1 88 ? -0.395 4.429 7.973 1.00 90.12 88 LEU A O 1
ATOM 654 N N . SER A 1 89 ? -0.035 3.712 10.068 1.00 91.44 89 SER A N 1
ATOM 655 C CA . SER A 1 89 ? -0.123 5.045 10.678 1.00 91.44 89 SER A CA 1
ATOM 656 C C . SER A 1 89 ? 0.891 6.021 10.078 1.00 91.44 89 SER A C 1
ATOM 658 O O . SER A 1 89 ? 0.550 7.163 9.782 1.00 91.44 89 SER A O 1
ATOM 660 N N . SER A 1 90 ? 2.123 5.569 9.818 1.00 91.62 90 SER A N 1
ATOM 661 C CA . SER A 1 90 ? 3.135 6.386 9.138 1.00 91.62 90 SER A CA 1
ATOM 662 C C . SER A 1 90 ? 2.796 6.668 7.667 1.00 91.62 90 SER A C 1
ATOM 664 O O . SER A 1 90 ? 3.042 7.774 7.183 1.00 91.62 90 SER A O 1
ATOM 666 N N . ALA A 1 91 ? 2.240 5.694 6.940 1.00 90.81 91 ALA A N 1
ATOM 667 C CA . ALA A 1 91 ? 1.862 5.861 5.537 1.00 90.81 91 ALA A CA 1
ATOM 668 C C . ALA A 1 91 ? 0.658 6.800 5.364 1.00 90.81 91 ALA A C 1
ATOM 670 O O . ALA A 1 91 ? 0.675 7.646 4.472 1.00 90.81 91 ALA A O 1
ATOM 671 N N . LEU A 1 92 ? -0.343 6.672 6.238 1.00 91.62 92 LEU A N 1
ATOM 672 C CA . LEU A 1 92 ? -1.577 7.460 6.236 1.00 91.62 92 LEU A CA 1
ATOM 673 C C . LEU A 1 92 ? -1.445 8.802 6.967 1.00 91.62 92 LEU A C 1
ATOM 675 O O . LEU A 1 92 ? -2.336 9.633 6.849 1.00 91.62 92 LEU A O 1
ATOM 679 N N . GLN A 1 93 ? -0.359 9.010 7.720 1.00 90.31 93 GLN A N 1
ATOM 680 C CA . GLN A 1 93 ? -0.172 10.167 8.608 1.00 90.31 93 GLN A CA 1
ATOM 681 C C . GLN A 1 93 ? -1.344 10.352 9.586 1.00 90.31 93 GLN A C 1
ATOM 683 O O . GLN A 1 93 ? -1.768 11.469 9.872 1.00 90.31 93 GLN A O 1
ATOM 688 N N . ALA A 1 94 ? -1.866 9.235 10.098 1.00 87.62 94 ALA A N 1
ATOM 689 C CA . ALA A 1 94 ? -3.064 9.195 10.926 1.00 87.62 94 ALA A CA 1
ATOM 690 C C . ALA A 1 94 ? -2.834 8.399 12.217 1.00 87.62 94 ALA A C 1
ATOM 692 O O . ALA A 1 94 ? -2.139 7.375 12.227 1.00 87.62 94 ALA A O 1
ATOM 693 N N . SER A 1 95 ? -3.461 8.862 13.298 1.00 86.38 95 SER A N 1
ATOM 694 C CA . SER A 1 95 ? -3.517 8.143 14.570 1.00 86.38 95 SER A CA 1
ATOM 695 C C . SER A 1 95 ? -4.621 7.082 14.518 1.00 86.38 95 SER A C 1
ATOM 697 O O . SER A 1 95 ? -5.737 7.407 14.115 1.00 86.38 95 SER A O 1
ATOM 699 N N . PRO A 1 96 ? -4.340 5.826 14.904 1.00 85.38 96 PRO A N 1
ATOM 700 C CA . PRO A 1 96 ? -5.345 4.776 14.905 1.00 85.38 96 PRO A CA 1
ATOM 701 C C . PRO A 1 96 ? -6.337 4.971 16.056 1.00 85.38 96 PRO A C 1
ATOM 703 O O . PRO A 1 96 ? -5.943 5.293 17.176 1.00 85.38 96 PRO A O 1
ATOM 706 N N . GLU A 1 97 ?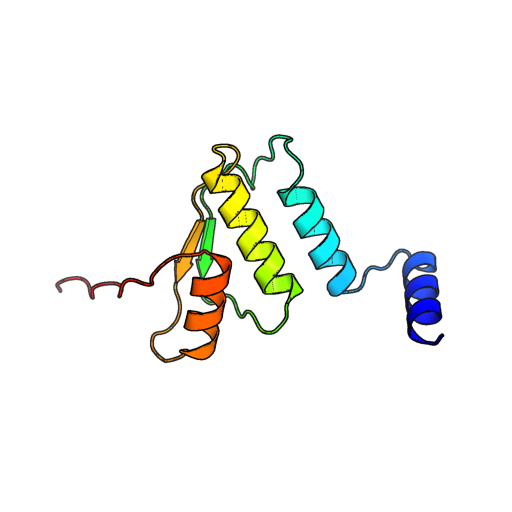 -7.611 4.715 15.781 1.00 87.94 97 GLU A N 1
ATOM 707 C CA . GLU A 1 97 ? -8.678 4.652 16.778 1.00 87.94 97 GLU A CA 1
ATOM 708 C C . GLU A 1 97 ? -9.141 3.192 16.931 1.00 87.94 97 GLU A C 1
ATOM 710 O O . GLU A 1 97 ? -9.303 2.502 15.917 1.00 87.94 97 GLU A O 1
ATOM 715 N N . PRO A 1 98 ? -9.337 2.682 18.161 1.00 84.56 98 PRO A N 1
ATOM 716 C CA . PRO A 1 98 ? -9.948 1.375 18.366 1.00 84.56 98 PRO A CA 1
ATOM 717 C C . PRO A 1 98 ? -11.374 1.351 17.814 1.00 84.56 98 PRO A C 1
ATOM 719 O O . PRO A 1 98 ? -12.173 2.231 18.117 1.00 84.56 98 PRO A O 1
ATOM 722 N N . LEU A 1 99 ? -11.723 0.311 17.058 1.00 81.75 99 LEU A N 1
ATOM 723 C CA . LEU A 1 99 ? -13.116 0.083 16.688 1.00 81.75 99 LEU A CA 1
ATOM 724 C C . LEU A 1 99 ? -13.892 -0.383 17.932 1.00 81.75 99 LEU A C 1
ATOM 726 O O . LEU A 1 99 ? -13.509 -1.404 18.516 1.00 81.75 99 LEU A O 1
ATOM 730 N N . PRO A 1 100 ? -14.949 0.336 18.356 1.00 78.50 100 PRO A N 1
ATOM 731 C CA . PRO A 1 100 ? -15.760 -0.085 19.487 1.00 78.50 100 PRO A CA 1
ATOM 732 C C . PRO A 1 100 ? -16.458 -1.407 19.163 1.00 78.50 100 PRO A C 1
ATOM 734 O O . PRO A 1 100 ? -16.873 -1.655 18.029 1.00 78.50 100 PRO A O 1
ATOM 737 N N . VAL A 1 101 ? -16.588 -2.264 20.173 1.00 77.62 101 VAL A N 1
ATOM 738 C CA . VAL A 1 101 ? -17.428 -3.459 20.067 1.00 77.62 101 VAL A CA 1
ATOM 739 C C . VAL A 1 101 ? -18.884 -2.975 20.061 1.00 77.62 101 VAL A C 1
ATOM 741 O O . VAL A 1 101 ? -19.213 -2.160 20.922 1.00 77.62 101 VAL A O 1
ATOM 744 N N . PRO A 1 102 ? -19.741 -3.401 19.113 1.00 77.4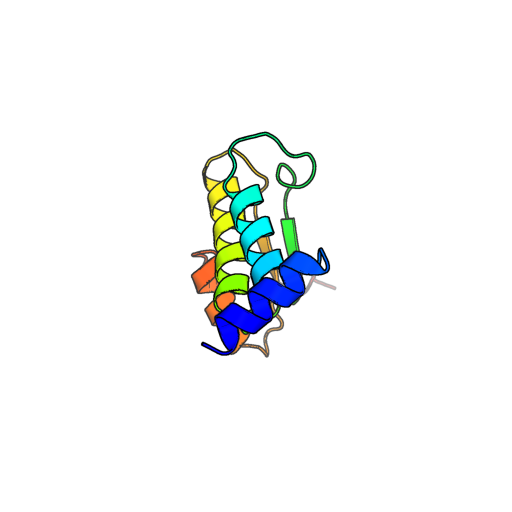4 102 PRO A N 1
ATOM 745 C CA . PRO A 1 102 ? -21.148 -3.015 19.127 1.00 77.44 102 PRO A CA 1
ATOM 746 C C . PRO A 1 102 ? -21.794 -3.433 20.449 1.00 77.44 102 PRO A C 1
ATOM 748 O O . PRO A 1 102 ? -21.567 -4.559 20.901 1.00 77.44 102 PRO A O 1
ATOM 751 N N . ASP A 1 103 ? -22.594 -2.548 21.043 1.00 76.69 103 ASP A N 1
ATOM 752 C CA . ASP A 1 103 ? -23.436 -2.910 22.181 1.00 76.69 103 ASP A CA 1
ATOM 753 C C . ASP A 1 103 ? -24.388 -4.030 21.730 1.00 76.69 103 ASP A C 1
ATOM 755 O O . ASP A 1 103 ? -25.080 -3.896 20.715 1.00 76.69 103 ASP A O 1
ATOM 759 N N . GLY A 1 104 ? -24.323 -5.167 22.427 1.00 61.25 104 GLY A N 1
ATOM 760 C CA . GLY A 1 104 ? -25.156 -6.344 22.168 1.00 61.25 104 GLY A CA 1
ATOM 761 C C . GLY A 1 104 ? -26.597 -6.173 22.620 1.00 61.25 104 GLY A C 1
ATOM 762 O O . GLY A 1 104 ? -26.839 -5.383 23.561 1.00 61.25 104 GLY A O 1
#

Radius of gyration: 16.75 Å; Cα contacts (8 Å, |Δi|>4): 95; chains: 1; bounding box: 50×28×46 Å

Secondary structure (DSSP, 8-state):
-HHHHHHHHHHHTT---HHHHHHHHHHHHHS-S--TTTSS-EEEES----SHHHHHHHHHHHHHHHTTSS--EEEE--TT-HHHHHHHHHHHT----PPPPPP-

Sequence (104 aa):
RLYASHRRELSRAGLADRGDVLRAAIARVADASSHPLLDLPTLLVDVPLAHALEAELVRALASRGANGRGGEVRAVVPSGDASTLRRLSSALQASPEPLPVPDG

Nearest PDB structures (foldseek):
  6ke3-assembly3_E  TM=4.369E-01  e=8.523E+00  Homo sapiens

pLDDT: mean 90.34, std 5.72, range [61.25, 97.81]

Solvent-accessible surface area (backbone atoms only — not comparable to full-atom values): 6236 Å² total; per-residue (Å²): 112,68,68,64,49,53,54,49,54,33,52,74,70,75,46,75,55,75,69,54,51,44,50,52,51,35,53,59,51,68,42,87,68,90,41,87,75,58,52,37,68,42,78,43,70,72,67,82,57,90,49,71,62,52,35,49,36,50,25,37,49,36,53,30,17,75,70,74,68,25,16,59,68,47,76,49,70,65,90,85,43,64,67,49,44,55,47,48,28,64,32,60,74,45,85,88,75,85,80,78,78,76,88,128